Protein AF-A0A914VFW7-F1 (afdb_monomer)

Mean predicted aligned error: 11.57 Å

InterPro domains:
  IPR012338 Beta-lactamase/transpeptidase-like [G3DSA:3.40.710.10] (8-157)
  IPR012338 Beta-lactamase/transpeptidase-like [SSF56601] (64-146)
  IPR052907 Beta-lactamase/esterase domain-containing protein [PTHR43319] (14-154)

Structure (mmCIF, N/CA/C/O backbone):
data_AF-A0A914VFW7-F1
#
_entry.id   AF-A0A914VFW7-F1
#
loop_
_atom_site.group_PDB
_atom_site.id
_atom_site.type_symbol
_atom_site.label_atom_id
_atom_site.label_alt_id
_atom_site.label_comp_id
_atom_site.label_asym_id
_atom_site.label_entity_id
_atom_site.label_seq_id
_atom_site.pdbx_PDB_ins_code
_atom_site.Cartn_x
_atom_site.Cartn_y
_atom_site.Cartn_z
_atom_site.occupancy
_atom_site.B_iso_or_equiv
_atom_site.auth_seq_id
_atom_site.auth_comp_id
_atom_site.auth_asym_id
_atom_site.auth_atom_id
_atom_site.pdbx_PDB_model_num
ATOM 1 N N . MET A 1 1 ? -12.114 9.588 -18.879 1.00 28.56 1 MET A N 1
ATOM 2 C CA . MET A 1 1 ? -11.879 8.156 -18.608 1.00 28.56 1 MET A CA 1
ATOM 3 C C . MET A 1 1 ? -11.472 8.036 -17.142 1.00 28.56 1 MET A C 1
ATOM 5 O O . MET A 1 1 ? -10.314 8.242 -16.816 1.00 28.56 1 MET A O 1
ATOM 9 N N . LYS A 1 2 ? -12.457 7.934 -16.242 1.00 27.05 2 LYS A N 1
ATOM 10 C CA . LYS A 1 2 ? -12.299 8.111 -14.789 1.00 27.05 2 LYS A CA 1
ATOM 11 C C . LYS A 1 2 ? -12.586 6.780 -14.089 1.00 27.05 2 LYS A C 1
ATOM 13 O O . LYS A 1 2 ? -13.609 6.178 -14.372 1.00 27.05 2 LYS A O 1
ATOM 18 N N . LEU A 1 3 ? -11.696 6.375 -13.184 1.00 29.86 3 LEU A N 1
ATOM 19 C CA . LEU A 1 3 ? -12.022 5.608 -11.975 1.00 29.86 3 LEU A CA 1
ATOM 20 C C . LEU A 1 3 ? -12.741 4.242 -12.120 1.00 29.86 3 LEU A C 1
ATOM 22 O O . LEU A 1 3 ? -13.454 3.842 -11.211 1.00 29.86 3 LEU A O 1
ATOM 26 N N . PHE A 1 4 ? -12.545 3.486 -13.205 1.00 25.02 4 PHE A N 1
ATOM 27 C CA . PHE A 1 4 ? -13.165 2.150 -13.334 1.00 25.02 4 PHE A CA 1
ATOM 28 C C . PHE A 1 4 ? -12.428 1.024 -12.579 1.00 25.02 4 PHE A C 1
ATOM 30 O O . PHE A 1 4 ? -13.018 -0.013 -12.303 1.00 25.02 4 PHE A O 1
ATOM 37 N N . VAL A 1 5 ? -11.161 1.216 -12.190 1.00 35.47 5 VAL A N 1
ATOM 38 C CA . VAL A 1 5 ? -10.339 0.134 -11.602 1.00 35.47 5 VAL A CA 1
ATOM 39 C C . VAL A 1 5 ? -10.613 -0.089 -10.106 1.00 35.47 5 VAL A C 1
ATOM 41 O O . VAL A 1 5 ? -10.466 -1.205 -9.621 1.00 35.47 5 VAL A O 1
ATOM 44 N N . VAL A 1 6 ? -11.046 0.938 -9.364 1.00 37.88 6 VAL A N 1
ATOM 45 C CA . VAL A 1 6 ? -11.222 0.837 -7.899 1.00 37.88 6 VAL A CA 1
ATOM 46 C C . VAL A 1 6 ? -12.538 0.145 -7.523 1.00 37.88 6 VAL A C 1
ATOM 48 O O . VAL A 1 6 ? -12.561 -0.643 -6.583 1.00 37.88 6 VAL A O 1
ATOM 51 N N . ILE A 1 7 ? -13.609 0.360 -8.294 1.00 35.97 7 ILE A N 1
ATOM 52 C CA . ILE A 1 7 ? -14.939 -0.206 -8.008 1.00 35.97 7 ILE A CA 1
ATOM 53 C C . ILE A 1 7 ? -14.994 -1.711 -8.339 1.00 35.97 7 ILE A C 1
ATOM 55 O O . ILE A 1 7 ? -15.635 -2.481 -7.632 1.00 35.97 7 ILE A O 1
ATOM 59 N N . GLN A 1 8 ? -14.257 -2.177 -9.352 1.00 32.91 8 GLN A N 1
ATOM 60 C CA . GLN A 1 8 ? -14.363 -3.566 -9.825 1.00 32.91 8 GLN A CA 1
ATOM 61 C C . GLN A 1 8 ? -13.655 -4.607 -8.927 1.00 32.91 8 GLN A C 1
ATOM 63 O O . GLN A 1 8 ? -13.944 -5.805 -9.006 1.00 32.91 8 GLN A O 1
ATOM 68 N N . LEU A 1 9 ? -12.755 -4.170 -8.037 1.00 46.34 9 LEU A N 1
ATOM 69 C CA . LEU A 1 9 ? -12.072 -5.047 -7.076 1.00 46.34 9 LEU A CA 1
ATOM 70 C C . LEU A 1 9 ? -12.971 -5.454 -5.896 1.00 46.34 9 LEU A C 1
ATOM 72 O O . LEU A 1 9 ? -12.762 -6.520 -5.321 1.00 46.34 9 LEU A O 1
ATOM 76 N N . ALA A 1 10 ? -13.961 -4.628 -5.539 1.00 42.97 10 ALA A N 1
ATOM 77 C CA . ALA A 1 10 ? -14.829 -4.866 -4.385 1.00 42.97 10 ALA A CA 1
ATOM 78 C C . ALA A 1 10 ? -15.875 -5.967 -4.640 1.00 42.97 10 ALA A C 1
ATOM 80 O O . ALA A 1 10 ? -16.119 -6.790 -3.759 1.00 42.97 10 ALA A O 1
ATOM 81 N N . ASP A 1 11 ? -16.435 -6.034 -5.852 1.00 41.28 11 ASP A N 1
ATOM 82 C CA . ASP A 1 11 ? -17.530 -6.968 -6.165 1.00 41.28 11 ASP A CA 1
ATOM 83 C C . ASP A 1 11 ? -17.053 -8.363 -6.598 1.00 41.28 11 ASP A C 1
ATOM 85 O O . ASP A 1 11 ? -17.773 -9.348 -6.444 1.00 41.28 11 ASP A O 1
ATOM 89 N N . SER A 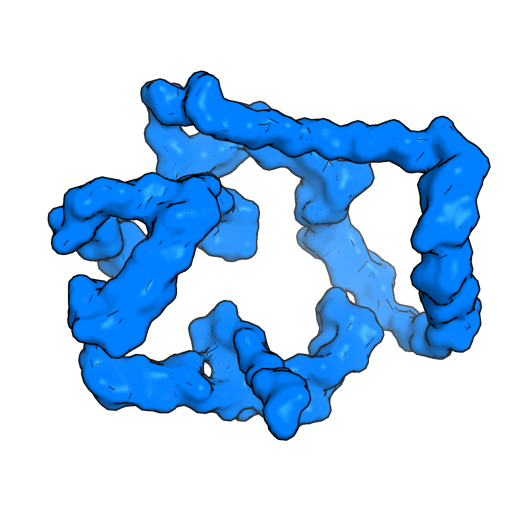1 12 ? -15.835 -8.484 -7.137 1.00 46.44 12 SER A N 1
ATOM 90 C CA . SER A 1 12 ? -15.345 -9.748 -7.712 1.00 46.44 12 SER A CA 1
ATOM 91 C C . SER A 1 12 ? -14.723 -10.703 -6.690 1.00 46.44 12 SER A C 1
ATOM 93 O O . SER A 1 12 ? -14.578 -11.894 -6.980 1.00 46.44 12 SER A O 1
ATOM 95 N N . ILE A 1 13 ? -14.367 -10.225 -5.489 1.00 57.25 13 ILE A N 1
ATOM 96 C CA . ILE A 1 13 ? -13.687 -11.046 -4.482 1.00 57.25 13 ILE A CA 1
ATOM 97 C C . ILE A 1 13 ? -14.250 -10.809 -3.082 1.00 57.25 13 ILE A C 1
ATOM 99 O O . ILE A 1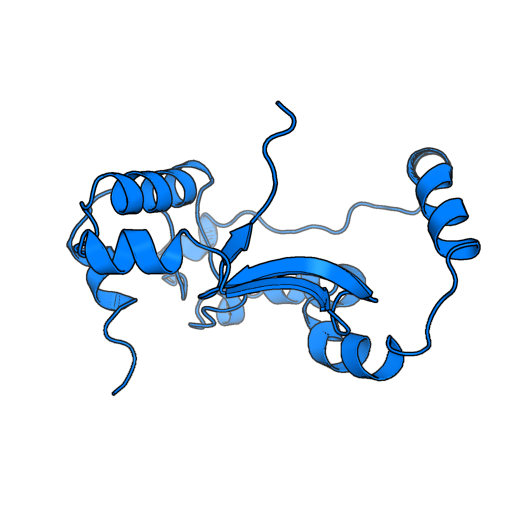 13 ? -13.755 -10.001 -2.293 1.00 57.25 13 ILE A O 1
ATOM 103 N N . SER A 1 14 ? -15.262 -11.604 -2.739 1.00 58.22 14 SER A N 1
ATOM 104 C CA . SER A 1 14 ? -15.806 -11.671 -1.386 1.00 58.22 14 SER A CA 1
ATOM 105 C C . SER A 1 14 ? -14.703 -11.985 -0.362 1.00 58.22 14 SER A C 1
ATOM 107 O O . SER A 1 14 ? -14.007 -12.995 -0.487 1.00 58.22 14 SER A O 1
ATOM 109 N N . GLY A 1 15 ? -14.569 -11.154 0.676 1.00 71.06 15 GLY A N 1
ATOM 110 C CA . GLY A 1 15 ? -13.724 -11.435 1.845 1.00 71.06 15 GLY A CA 1
ATOM 111 C C . GLY A 1 15 ? -12.393 -10.676 1.934 1.00 71.06 15 GLY A C 1
ATOM 112 O O . GLY A 1 15 ? -11.664 -10.868 2.910 1.00 71.06 15 GLY A O 1
ATOM 113 N N . ILE A 1 16 ? -12.065 -9.789 0.987 1.00 83.12 16 ILE A N 1
ATOM 114 C CA . ILE A 1 16 ? -10.905 -8.892 1.129 1.00 83.12 16 ILE A CA 1
ATOM 115 C C . ILE A 1 16 ? -11.256 -7.740 2.076 1.00 83.12 16 ILE A C 1
ATOM 117 O O . ILE A 1 16 ? -12.196 -6.990 1.852 1.00 83.12 16 ILE A O 1
ATOM 121 N N . SER A 1 17 ? -10.469 -7.575 3.141 1.00 87.19 17 SER A N 1
ATOM 122 C CA . SER A 1 17 ? -10.581 -6.429 4.054 1.00 87.19 17 SER A CA 1
ATOM 123 C C . SER A 1 17 ? -9.539 -5.368 3.703 1.00 87.19 17 SER A C 1
ATOM 125 O O . SER A 1 17 ? -8.489 -5.302 4.351 1.00 87.19 17 SER A O 1
ATOM 127 N N . PHE A 1 18 ? -9.816 -4.586 2.660 1.00 89.50 18 PHE A N 1
ATOM 128 C CA . PHE A 1 18 ? -9.032 -3.428 2.223 1.00 89.50 18 PHE A CA 1
ATOM 129 C C . PHE A 1 18 ? -9.951 -2.436 1.500 1.00 89.50 18 PHE A C 1
ATOM 131 O O . PHE A 1 18 ? -10.726 -2.837 0.638 1.00 89.50 18 PHE A O 1
ATOM 138 N N . TYR A 1 19 ? -9.858 -1.159 1.854 1.00 90.62 19 TYR A N 1
ATOM 139 C CA . TYR A 1 19 ? -10.784 -0.107 1.450 1.00 90.62 19 TYR A CA 1
ATOM 140 C C . TYR A 1 19 ? -10.004 1.147 1.055 1.00 90.62 19 TYR A C 1
ATOM 142 O O . TYR A 1 19 ? -9.005 1.491 1.688 1.00 90.62 19 TYR A O 1
ATOM 150 N N . ILE A 1 20 ? -10.485 1.848 0.033 1.00 90.81 20 ILE A N 1
ATOM 151 C CA . ILE A 1 20 ? -10.099 3.225 -0.279 1.00 90.81 20 ILE A CA 1
ATOM 152 C C . ILE A 1 20 ? -11.366 4.042 -0.055 1.00 90.81 20 ILE A C 1
ATOM 154 O O . ILE A 1 20 ? -12.329 3.846 -0.785 1.00 90.81 20 ILE A O 1
ATOM 158 N N . GLY A 1 21 ? -11.378 4.885 0.979 1.00 90.38 21 GLY A N 1
ATOM 159 C CA . GLY A 1 21 ? -12.627 5.416 1.529 1.00 90.38 21 GLY A CA 1
ATOM 160 C C . GLY A 1 21 ? -13.333 4.352 2.374 1.00 90.38 21 GLY A C 1
ATOM 161 O O . GLY A 1 21 ? -13.984 3.442 1.867 1.00 90.38 21 GLY A O 1
ATOM 162 N N . LEU A 1 22 ? -13.145 4.412 3.689 1.00 89.62 22 LEU A N 1
ATOM 163 C CA . LEU A 1 22 ? -13.721 3.440 4.608 1.00 89.62 22 LEU A CA 1
ATOM 164 C C . LEU A 1 22 ? -15.213 3.729 4.847 1.00 89.62 22 LEU A C 1
ATOM 166 O O . LEU A 1 22 ? -15.548 4.852 5.237 1.00 89.62 22 LEU A O 1
ATOM 170 N N . PRO A 1 23 ? -16.096 2.720 4.721 1.00 87.38 23 PRO A N 1
ATOM 171 C CA . PRO A 1 23 ? -17.494 2.853 5.111 1.00 87.38 23 PRO A CA 1
ATOM 172 C C . PRO A 1 23 ? -17.649 3.298 6.572 1.00 87.38 23 PRO A C 1
ATOM 174 O O . PRO A 1 23 ? -16.942 2.821 7.469 1.00 87.38 23 PRO A O 1
ATOM 177 N N . ILE A 1 24 ? -18.597 4.206 6.811 1.00 84.12 24 ILE A N 1
ATOM 178 C CA . ILE A 1 24 ? -18.869 4.835 8.114 1.00 84.12 24 ILE A CA 1
ATOM 179 C C . ILE A 1 24 ? -19.129 3.792 9.215 1.00 84.12 24 ILE A C 1
ATOM 181 O O . ILE A 1 24 ? -18.692 3.950 10.353 1.00 84.12 24 ILE A O 1
ATOM 185 N N . GLU A 1 25 ? -19.746 2.663 8.863 1.00 86.94 25 GLU A N 1
ATOM 186 C CA . GLU A 1 25 ? -20.102 1.569 9.769 1.00 86.94 25 GLU A CA 1
ATOM 187 C C . GLU A 1 25 ? -18.873 0.806 10.287 1.00 86.94 25 GLU A C 1
ATOM 189 O O . GLU A 1 25 ? -18.924 0.142 11.326 1.00 86.94 25 GLU A O 1
ATOM 194 N N . LEU A 1 26 ? -17.751 0.879 9.564 1.00 88.31 26 LEU A N 1
ATOM 195 C CA . LEU A 1 26 ? -16.518 0.159 9.880 1.00 88.31 26 LEU A CA 1
ATOM 196 C C . LEU A 1 26 ? -15.503 1.008 10.649 1.00 88.31 26 LEU A C 1
ATOM 198 O O . LEU A 1 26 ? -14.492 0.466 11.100 1.00 88.31 26 LEU A O 1
ATOM 202 N N . GLN A 1 27 ? -15.775 2.295 10.877 1.00 85.88 27 GLN A N 1
ATOM 203 C CA . GLN A 1 27 ? -14.861 3.205 11.578 1.00 85.88 27 GLN A CA 1
ATOM 204 C C . GLN A 1 27 ? -14.462 2.707 12.974 1.00 85.88 27 GLN A C 1
ATOM 206 O O . GLN A 1 27 ? -13.309 2.843 13.382 1.00 85.88 27 GLN A O 1
ATOM 211 N N . GLY A 1 28 ? -15.380 2.049 13.691 1.00 86.44 28 GLY A N 1
ATOM 212 C CA . GLY A 1 28 ? -15.107 1.476 15.014 1.00 86.44 28 GLY A CA 1
ATOM 213 C C . GLY A 1 28 ? -14.104 0.314 15.017 1.00 86.44 28 GLY A C 1
ATOM 214 O O . GLY A 1 28 ? -13.626 -0.073 16.081 1.00 86.44 28 GLY A O 1
ATOM 215 N N . LYS A 1 29 ? -13.769 -0.246 13.848 1.00 86.44 29 LYS A N 1
ATOM 216 C CA . LYS A 1 29 ? -12.829 -1.369 13.695 1.00 86.44 29 LYS A CA 1
ATOM 217 C C . LYS A 1 29 ? -11.413 -0.922 13.316 1.00 86.44 29 LYS A C 1
ATOM 219 O O . LYS A 1 29 ? -10.525 -1.765 13.203 1.00 86.44 29 LYS A O 1
ATOM 224 N N . VAL A 1 30 ? -11.191 0.377 13.106 1.00 90.19 30 VAL A N 1
ATOM 225 C CA . VAL A 1 30 ? -9.896 0.917 12.674 1.00 90.19 30 VAL A CA 1
ATOM 226 C C . VAL A 1 30 ? -8.966 1.088 13.869 1.00 90.19 30 VAL A C 1
ATOM 228 O O . VAL A 1 30 ? -9.307 1.726 14.867 1.00 90.19 30 VAL A O 1
ATOM 231 N N . ALA A 1 31 ? -7.756 0.545 13.756 1.00 87.94 31 ALA A N 1
ATOM 232 C CA . ALA A 1 31 ? -6.704 0.802 14.728 1.00 87.94 31 ALA A CA 1
ATOM 233 C C . ALA A 1 31 ? -6.272 2.275 14.661 1.00 87.94 31 ALA A C 1
ATOM 235 O O . ALA A 1 31 ? -6.042 2.816 13.582 1.00 87.94 31 ALA A O 1
ATOM 236 N N . ARG A 1 32 ? -6.136 2.924 15.820 1.00 85.75 32 ARG A N 1
ATOM 237 C CA . ARG A 1 32 ? -5.699 4.323 15.894 1.00 85.75 32 ARG A CA 1
ATOM 238 C C . ARG A 1 32 ? -4.182 4.412 15.938 1.00 85.75 32 ARG A C 1
ATOM 240 O O . ARG A 1 32 ? -3.546 3.785 16.786 1.00 85.75 32 ARG A O 1
ATOM 247 N N . SER A 1 33 ? -3.620 5.256 15.086 1.00 79.56 33 SER A N 1
ATOM 248 C CA . SER A 1 33 ? -2.202 5.593 15.131 1.00 79.56 33 SER A CA 1
ATOM 249 C C . SER A 1 33 ? -1.920 6.454 16.360 1.00 79.56 33 SER A C 1
ATOM 251 O O . SER A 1 33 ? -2.647 7.406 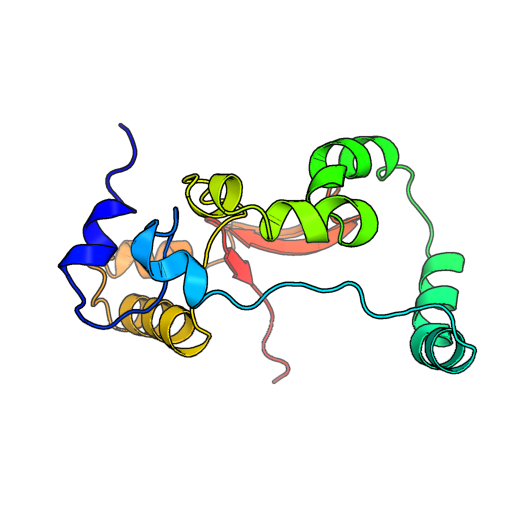16.646 1.00 79.56 33 SER A O 1
ATOM 253 N N . LYS A 1 34 ? -0.856 6.140 17.098 1.00 77.31 34 LYS A N 1
ATOM 254 C CA . LYS A 1 34 ? -0.340 6.986 18.178 1.00 77.31 34 LYS A CA 1
ATOM 255 C C . LYS A 1 34 ? 1.132 7.251 17.929 1.00 77.31 34 LYS A C 1
ATOM 257 O O . LYS A 1 34 ? 1.872 6.339 17.564 1.00 77.31 34 LYS A O 1
ATOM 262 N N . LEU A 1 35 ? 1.554 8.491 18.153 1.00 70.06 35 LEU A N 1
ATOM 263 C CA . LEU A 1 35 ? 2.974 8.802 18.205 1.00 70.06 35 LEU A CA 1
ATOM 264 C C . LEU A 1 35 ? 3.578 8.068 19.400 1.00 70.06 35 LEU A C 1
ATOM 266 O O . LEU A 1 35 ? 3.092 8.193 20.526 1.00 70.06 35 LEU A O 1
ATOM 270 N N . ALA A 1 36 ? 4.620 7.280 19.142 1.00 64.81 36 ALA A N 1
ATOM 271 C CA . ALA A 1 36 ? 5.422 6.716 20.213 1.00 64.81 36 ALA A CA 1
ATOM 272 C C . ALA A 1 36 ? 6.024 7.871 21.027 1.00 64.81 36 ALA A C 1
ATOM 274 O O . ALA A 1 36 ? 6.475 8.863 20.452 1.00 64.81 36 ALA A O 1
ATOM 275 N N . ASN A 1 37 ? 6.032 7.756 22.355 1.00 60.59 37 ASN A N 1
ATOM 276 C CA . ASN A 1 37 ? 6.715 8.732 23.194 1.00 60.59 37 ASN A CA 1
ATOM 277 C C . ASN A 1 37 ? 8.228 8.617 22.945 1.00 60.59 37 ASN A C 1
ATOM 279 O O . ASN A 1 37 ? 8.861 7.672 23.409 1.00 60.59 37 ASN A O 1
ATOM 283 N N . GLN A 1 38 ? 8.786 9.550 22.173 1.00 56.75 38 GLN A N 1
ATOM 284 C CA . GLN A 1 38 ? 10.217 9.594 21.851 1.00 56.75 38 GLN A CA 1
ATOM 285 C C . GLN A 1 38 ? 11.041 10.339 22.913 1.00 56.75 38 GLN A C 1
ATOM 287 O O . GLN A 1 38 ? 12.265 10.395 22.811 1.00 56.75 38 GLN A O 1
ATOM 292 N N . ASN A 1 39 ? 10.403 10.882 23.953 1.00 52.44 39 ASN A N 1
ATOM 293 C CA . ASN A 1 39 ? 11.099 11.569 25.033 1.00 52.44 39 ASN A CA 1
ATOM 294 C C . ASN A 1 39 ? 11.639 10.536 26.029 1.00 52.44 39 ASN A C 1
ATOM 296 O O . ASN A 1 39 ? 10.992 10.193 27.017 1.00 52.44 39 ASN A O 1
ATOM 300 N N . GLY A 1 40 ? 12.833 10.015 25.744 1.00 58.50 40 GLY A N 1
ATOM 301 C CA . GLY A 1 40 ? 13.554 9.121 26.641 1.00 58.50 40 GLY A CA 1
ATOM 302 C C . GLY A 1 40 ? 14.950 8.781 26.127 1.00 58.50 40 GLY A C 1
ATOM 303 O O . GLY A 1 40 ? 15.150 8.564 24.934 1.00 58.50 40 GLY A O 1
ATOM 304 N N . ILE A 1 41 ? 15.919 8.683 27.042 1.00 58.31 41 ILE A N 1
ATOM 305 C CA . ILE A 1 41 ? 17.326 8.361 26.738 1.00 58.31 41 ILE A CA 1
ATOM 306 C C . ILE A 1 41 ? 17.438 7.046 25.939 1.00 58.31 41 ILE A C 1
ATOM 308 O O . ILE A 1 41 ? 18.252 6.942 25.026 1.00 58.31 41 ILE A O 1
ATOM 312 N N . GLY A 1 42 ? 16.559 6.071 26.200 1.00 61.16 42 GLY A N 1
ATOM 313 C CA . GLY A 1 42 ? 16.513 4.806 25.457 1.00 61.16 42 GLY A CA 1
ATOM 314 C C . GLY A 1 42 ? 16.156 4.947 23.970 1.00 61.16 42 GLY A C 1
ATOM 315 O O . GLY A 1 42 ? 16.698 4.208 23.155 1.00 61.16 42 GLY A O 1
ATOM 316 N N . ALA A 1 43 ? 15.305 5.912 23.598 1.00 62.00 43 ALA A N 1
ATOM 317 C CA . ALA A 1 43 ? 14.936 6.168 22.201 1.00 62.00 43 ALA A CA 1
ATOM 318 C C . ALA A 1 43 ? 16.036 6.924 21.435 1.00 62.00 43 ALA A C 1
ATOM 320 O O . ALA A 1 43 ? 16.210 6.722 20.233 1.00 62.00 43 ALA A O 1
ATOM 321 N N . ALA A 1 44 ? 16.803 7.772 22.127 1.00 60.88 44 ALA A N 1
ATOM 322 C CA . ALA A 1 44 ? 17.975 8.435 21.558 1.00 60.88 44 ALA A CA 1
ATOM 323 C C . ALA A 1 44 ? 19.126 7.444 21.318 1.00 60.88 44 ALA A C 1
ATOM 325 O O . ALA A 1 44 ? 19.776 7.493 20.277 1.00 60.88 44 ALA A O 1
ATOM 326 N N . LEU A 1 45 ? 19.343 6.508 22.249 1.00 63.56 45 LEU A N 1
ATOM 327 C CA . LEU A 1 45 ? 20.381 5.481 22.130 1.00 63.56 45 LEU A CA 1
ATOM 328 C C . LEU A 1 45 ? 20.061 4.440 21.049 1.00 63.56 45 LEU A C 1
ATOM 330 O O . LEU A 1 45 ? 20.953 4.063 20.294 1.00 63.56 45 LEU A O 1
ATOM 334 N N . SER A 1 46 ? 18.803 4.004 20.924 1.00 65.62 46 SER A N 1
ATOM 335 C CA . SER A 1 46 ? 18.412 3.020 19.903 1.00 65.62 46 SER A CA 1
ATOM 336 C C . SER A 1 46 ? 18.481 3.562 18.472 1.00 65.62 46 SER A C 1
ATOM 338 O O . SER A 1 46 ? 18.704 2.793 17.541 1.00 65.62 46 SER A O 1
ATOM 340 N N . ASN A 1 47 ? 18.341 4.880 18.295 1.00 62.56 47 ASN A N 1
ATOM 341 C CA . ASN A 1 47 ? 18.406 5.551 16.994 1.00 62.56 47 ASN A CA 1
ATOM 342 C C . ASN A 1 47 ? 19.748 6.259 16.739 1.00 62.56 47 ASN A C 1
ATOM 344 O O . ASN A 1 47 ? 19.888 6.953 15.732 1.00 62.56 47 ASN A O 1
ATOM 348 N N . PHE A 1 48 ? 20.739 6.101 17.622 1.00 68.69 48 PHE A N 1
ATOM 349 C CA . PHE A 1 48 ? 21.988 6.867 17.584 1.00 68.69 48 PHE A CA 1
ATOM 350 C C . PHE A 1 48 ? 22.761 6.695 16.269 1.00 68.69 48 PHE A C 1
ATOM 352 O O . PHE A 1 48 ? 23.234 7.671 15.693 1.00 68.69 48 PHE A O 1
ATOM 359 N N . SER A 1 49 ? 22.835 5.470 15.743 1.00 64.38 49 SER A N 1
ATOM 360 C CA . SER A 1 49 ? 23.498 5.189 14.462 1.00 64.38 49 SER A CA 1
ATOM 361 C C . SER A 1 49 ? 22.797 5.859 13.276 1.00 64.38 49 SER A C 1
ATOM 363 O O . SER A 1 49 ? 23.466 6.382 12.385 1.00 64.38 49 SER A O 1
ATOM 365 N N . THR A 1 50 ? 21.464 5.899 13.284 1.00 64.31 50 THR A N 1
ATOM 366 C CA . THR A 1 50 ? 20.653 6.594 12.276 1.00 64.31 50 THR A CA 1
ATOM 367 C C . THR A 1 50 ? 20.858 8.104 12.360 1.00 64.31 50 THR A C 1
ATOM 369 O O . THR A 1 50 ? 21.108 8.741 11.343 1.00 64.31 50 THR A O 1
ATOM 372 N N . ILE A 1 51 ? 20.855 8.667 13.573 1.00 64.88 51 ILE A N 1
ATOM 373 C CA . ILE A 1 51 ? 21.096 10.098 13.813 1.00 64.88 51 ILE A CA 1
ATOM 374 C C . ILE A 1 51 ? 22.489 10.508 13.322 1.00 64.88 51 ILE A C 1
ATOM 376 O O . ILE A 1 51 ? 22.625 11.523 12.642 1.00 64.88 51 ILE A O 1
ATOM 380 N N . LEU A 1 52 ? 23.525 9.717 13.626 1.00 67.25 52 LEU A N 1
ATOM 381 C CA . LEU A 1 52 ? 24.880 9.976 13.135 1.00 67.25 52 LEU A CA 1
ATOM 382 C C . LEU A 1 52 ? 24.939 9.899 11.607 1.00 67.25 52 LEU A C 1
ATOM 384 O O . LEU A 1 52 ? 25.492 10.789 10.964 1.00 67.25 52 LEU A O 1
ATOM 388 N N . ARG A 1 53 ? 24.327 8.879 11.001 1.00 63.88 53 ARG A N 1
ATOM 389 C CA . ARG A 1 53 ? 24.275 8.748 9.541 1.00 63.88 53 ARG A CA 1
ATOM 390 C C . ARG A 1 53 ? 23.575 9.942 8.883 1.00 63.88 53 ARG A C 1
ATOM 392 O O . ARG A 1 53 ? 24.073 10.442 7.878 1.00 63.88 53 ARG A O 1
ATOM 399 N N . ASP A 1 54 ? 22.489 10.440 9.464 1.00 62.69 54 ASP A N 1
ATOM 400 C CA . ASP A 1 54 ? 21.740 11.604 8.968 1.00 62.69 54 ASP A CA 1
ATOM 401 C C . ASP A 1 54 ? 22.454 12.946 9.208 1.00 62.69 54 ASP A C 1
ATOM 403 O O . ASP A 1 54 ? 22.188 13.932 8.508 1.00 62.69 54 ASP A O 1
ATOM 407 N N . ALA A 1 55 ? 23.340 13.011 10.204 1.00 62.78 55 ALA A N 1
ATOM 408 C CA . ALA A 1 55 ? 24.168 14.180 10.491 1.00 62.78 55 ALA A CA 1
ATOM 409 C C . ALA A 1 55 ? 25.362 14.296 9.530 1.00 62.78 55 ALA A C 1
ATOM 411 O O . ALA A 1 55 ? 25.738 15.406 9.160 1.00 62.78 55 ALA A O 1
ATOM 412 N N . PHE A 1 56 ? 25.931 13.161 9.108 1.00 63.53 56 PHE A N 1
ATOM 413 C CA . PHE A 1 56 ? 27.124 13.110 8.253 1.00 63.53 56 PHE A CA 1
ATOM 414 C C . PHE A 1 56 ? 26.840 12.795 6.778 1.00 63.53 56 PHE A C 1
ATOM 416 O O . PHE A 1 56 ? 27.760 12.830 5.961 1.00 63.53 56 PHE A O 1
ATOM 423 N N . SER A 1 57 ? 25.593 12.501 6.404 1.00 57.81 57 SER A N 1
ATOM 424 C CA . SER A 1 57 ? 25.234 12.344 4.992 1.00 57.81 57 SER A CA 1
ATOM 425 C C . SER A 1 57 ? 25.235 13.712 4.297 1.00 57.81 57 SER A C 1
ATOM 427 O O . SER A 1 57 ? 24.645 14.654 4.834 1.00 57.81 57 SER A O 1
ATOM 429 N N . PRO A 1 58 ? 25.864 13.855 3.113 1.00 55.59 58 PRO A N 1
ATOM 430 C CA . PRO A 1 58 ? 25.842 15.102 2.360 1.00 55.59 58 PRO A CA 1
ATOM 431 C C . PRO A 1 58 ? 24.393 15.444 1.999 1.00 55.59 58 PRO A C 1
ATOM 433 O O . PRO A 1 58 ? 23.795 14.845 1.106 1.00 55.59 58 PRO A O 1
ATOM 436 N N . ARG A 1 59 ? 23.807 16.394 2.734 1.00 53.50 59 ARG A N 1
ATOM 437 C CA . ARG A 1 59 ? 22.455 16.888 2.478 1.00 53.50 59 ARG A CA 1
ATOM 438 C C . ARG A 1 59 ? 22.502 17.755 1.238 1.00 53.50 59 ARG A C 1
ATOM 440 O O . ARG A 1 59 ? 22.864 18.927 1.301 1.00 53.50 59 ARG A O 1
ATOM 447 N N . VAL A 1 60 ? 22.134 17.186 0.100 1.00 50.59 60 VAL A N 1
ATOM 448 C CA . VAL A 1 60 ? 21.797 18.023 -1.044 1.00 50.59 60 VAL A CA 1
ATOM 449 C C . VAL A 1 60 ? 20.495 18.752 -0.696 1.00 50.59 60 VAL A C 1
ATOM 451 O O . VAL A 1 60 ? 19.551 18.138 -0.198 1.00 50.59 60 VAL A O 1
ATOM 454 N N . ASN A 1 61 ? 20.462 20.073 -0.885 1.00 52.44 61 ASN A N 1
ATOM 455 C CA . ASN A 1 61 ? 19.355 20.965 -0.520 1.00 52.44 61 ASN A CA 1
ATOM 456 C C . ASN A 1 61 ? 18.125 20.788 -1.445 1.00 52.44 61 ASN A C 1
ATOM 458 O O . ASN A 1 61 ? 17.650 21.736 -2.059 1.00 52.44 61 ASN A O 1
ATOM 462 N N . TYR A 1 62 ? 17.633 19.554 -1.579 1.00 49.75 62 TYR A N 1
ATOM 463 C CA . TYR A 1 62 ? 16.384 19.199 -2.266 1.00 49.75 62 TYR A CA 1
ATOM 464 C C . TYR A 1 62 ? 15.192 19.116 -1.295 1.00 49.75 62 TYR A C 1
ATOM 466 O O . TYR A 1 62 ? 14.045 18.962 -1.705 1.00 49.75 62 TYR A O 1
ATOM 474 N N . GLU A 1 63 ? 15.457 19.220 0.009 1.00 52.19 63 GLU A N 1
ATOM 475 C CA . GLU A 1 63 ? 14.508 18.892 1.074 1.00 52.19 63 GLU A CA 1
ATOM 476 C C . GLU A 1 63 ? 13.466 19.976 1.375 1.00 52.19 63 GLU A C 1
ATOM 478 O O . GLU A 1 63 ? 12.405 19.666 1.913 1.00 52.19 63 GLU A O 1
ATOM 483 N N . ALA A 1 64 ? 13.734 21.247 1.063 1.00 54.53 64 ALA A N 1
ATOM 484 C CA . ALA A 1 64 ? 12.854 22.340 1.483 1.00 54.53 64 ALA A CA 1
ATOM 485 C C . ALA A 1 64 ? 11.497 22.337 0.750 1.00 54.53 64 ALA A C 1
ATOM 487 O O . ALA A 1 64 ? 10.470 22.625 1.363 1.00 54.53 64 ALA A O 1
ATOM 488 N N . LEU A 1 65 ? 11.479 21.970 -0.538 1.00 49.66 65 LEU A N 1
ATOM 489 C CA . LEU A 1 65 ? 10.258 21.949 -1.355 1.00 49.66 65 LEU A CA 1
ATOM 490 C C . LEU A 1 65 ? 9.461 20.650 -1.175 1.00 49.66 65 LEU A C 1
ATOM 492 O O . LEU A 1 65 ? 8.236 20.697 -1.068 1.00 49.66 65 LEU A O 1
ATOM 496 N N . SER A 1 66 ? 10.137 19.500 -1.070 1.00 55.44 66 SER A N 1
ATOM 497 C CA . SER A 1 66 ? 9.463 18.213 -0.867 1.00 55.44 66 SER A CA 1
ATOM 498 C C . SER A 1 66 ? 8.816 18.130 0.518 1.00 55.44 66 SER A C 1
ATOM 500 O O . SER A 1 66 ? 7.648 17.761 0.623 1.00 55.44 66 SER A O 1
ATOM 502 N N . ARG A 1 67 ? 9.509 18.564 1.584 1.00 55.97 67 ARG A N 1
ATOM 503 C CA . ARG A 1 67 ? 8.998 18.489 2.966 1.00 55.97 67 ARG A CA 1
ATOM 504 C C . ARG A 1 67 ? 7.731 19.305 3.196 1.00 55.97 67 ARG A C 1
ATOM 506 O O . ARG A 1 67 ? 6.912 18.889 4.007 1.00 55.97 67 ARG A O 1
ATOM 513 N N . GLN A 1 68 ? 7.543 20.426 2.497 1.00 60.97 68 GLN A N 1
ATOM 514 C CA . GLN A 1 68 ? 6.305 21.208 2.599 1.00 60.97 68 GLN A CA 1
ATOM 515 C C . GLN A 1 68 ? 5.116 20.480 1.960 1.00 60.97 68 GLN A C 1
ATOM 517 O O . GLN A 1 68 ? 4.032 20.448 2.538 1.00 60.97 68 GLN A O 1
ATOM 522 N N . GLN A 1 69 ? 5.319 19.845 0.802 1.00 60.41 69 GLN A N 1
ATOM 523 C CA . GLN A 1 69 ? 4.248 19.194 0.038 1.00 60.41 69 GLN A CA 1
ATOM 524 C C . GLN A 1 69 ? 3.722 17.917 0.707 1.00 60.41 69 GLN A C 1
ATOM 526 O O . GLN A 1 69 ? 2.530 17.622 0.622 1.00 60.41 69 GLN A O 1
ATOM 531 N N . ILE A 1 70 ? 4.588 17.185 1.416 1.00 64.69 70 ILE A N 1
ATOM 532 C CA . ILE A 1 70 ? 4.222 15.971 2.163 1.00 64.69 70 ILE A CA 1
ATOM 533 C C . ILE A 1 70 ? 4.188 16.188 3.680 1.00 64.69 70 ILE A C 1
ATOM 535 O O . ILE A 1 70 ? 4.128 15.222 4.437 1.00 64.69 70 ILE A O 1
ATOM 539 N N . ALA A 1 71 ? 4.205 17.440 4.153 1.00 67.12 71 ALA A N 1
ATOM 540 C CA . ALA A 1 71 ? 4.213 17.755 5.583 1.00 67.12 71 ALA A CA 1
ATOM 541 C C . ALA A 1 71 ? 3.049 17.082 6.326 1.00 67.12 71 ALA A C 1
ATOM 543 O O . ALA A 1 71 ? 3.222 16.585 7.435 1.00 67.12 71 ALA A O 1
ATOM 544 N N . TRP A 1 72 ? 1.879 17.010 5.692 1.00 66.44 72 TRP A N 1
ATOM 545 C CA . TRP A 1 72 ? 0.676 16.368 6.224 1.00 66.44 72 TRP A CA 1
ATOM 546 C C . TRP A 1 72 ? 0.772 14.832 6.311 1.00 66.44 72 TRP A C 1
ATOM 548 O O . TRP A 1 72 ? 0.028 14.227 7.076 1.00 66.44 72 TRP A O 1
ATOM 558 N N . LEU A 1 73 ? 1.703 14.204 5.580 1.00 65.75 73 LEU A N 1
ATOM 559 C CA . LEU A 1 73 ? 2.021 12.770 5.664 1.00 65.75 73 LEU A CA 1
ATOM 560 C C . LEU A 1 73 ? 3.047 12.453 6.757 1.00 65.75 73 LEU A C 1
ATOM 562 O O . LEU A 1 73 ? 3.240 11.288 7.105 1.00 65.75 73 LEU A O 1
ATOM 566 N N . THR A 1 74 ? 3.739 13.463 7.291 1.00 64.19 74 THR A N 1
ATOM 567 C CA . THR A 1 74 ? 4.779 13.219 8.294 1.00 64.19 74 THR A CA 1
ATOM 568 C C . THR A 1 74 ? 4.159 12.772 9.616 1.00 64.19 74 THR A C 1
ATOM 570 O O . THR A 1 74 ? 3.163 13.354 10.046 1.00 64.19 74 THR A O 1
ATOM 573 N N . PRO A 1 75 ? 4.738 11.781 10.319 1.00 56.91 75 PRO A N 1
ATOM 574 C CA . PRO A 1 75 ? 4.159 11.279 11.562 1.00 56.91 75 PRO A CA 1
ATOM 575 C C . PRO A 1 75 ? 3.944 12.370 12.620 1.00 56.91 75 PRO A C 1
ATOM 577 O O . PRO A 1 75 ? 2.949 12.357 13.339 1.00 56.91 75 PRO A O 1
ATOM 580 N N . THR A 1 76 ? 4.847 13.349 12.683 1.00 60.22 76 THR A N 1
ATOM 581 C CA . THR A 1 76 ? 4.807 14.459 13.644 1.00 60.22 76 THR A CA 1
ATOM 582 C C . THR A 1 76 ? 3.620 15.399 13.440 1.00 60.22 76 THR A C 1
ATOM 584 O O . THR A 1 76 ? 3.089 15.903 14.424 1.00 60.22 76 THR A O 1
ATOM 587 N N . ASN A 1 77 ? 3.171 15.597 12.196 1.00 58.97 77 ASN A N 1
ATOM 588 C CA . ASN A 1 77 ? 2.078 16.522 11.871 1.00 58.97 77 ASN A CA 1
ATOM 589 C C . ASN A 1 77 ? 0.775 15.796 11.474 1.00 58.97 77 ASN A C 1
ATOM 591 O O . ASN A 1 77 ? -0.307 16.363 11.592 1.00 58.97 77 ASN A O 1
ATOM 595 N N . GLY A 1 78 ? 0.870 14.547 11.008 1.00 59.16 78 GLY A N 1
ATOM 596 C CA . GLY A 1 78 ? -0.197 13.813 10.323 1.00 59.16 78 GLY A CA 1
ATOM 597 C C . GLY A 1 78 ? -0.798 12.627 11.079 1.00 59.16 78 GLY A C 1
ATOM 598 O O . GLY A 1 78 ? -1.852 12.140 10.680 1.00 59.16 78 GLY A O 1
ATOM 599 N N . VAL A 1 79 ? -0.209 12.155 12.190 1.00 63.19 79 VAL A N 1
ATOM 600 C CA . VAL A 1 79 ? -0.755 10.987 12.928 1.00 63.19 79 VAL A CA 1
ATOM 601 C C . VAL A 1 79 ? -2.198 11.212 13.390 1.00 63.19 79 VAL A C 1
ATOM 603 O O . VAL A 1 79 ? -3.005 10.284 13.360 1.00 63.19 79 VAL A O 1
ATOM 606 N N . ASN A 1 80 ? -2.556 12.445 13.754 1.00 69.56 80 ASN A N 1
ATOM 607 C CA . ASN A 1 80 ? -3.935 12.780 14.112 1.00 69.56 80 ASN A CA 1
ATOM 608 C C . ASN A 1 80 ? -4.860 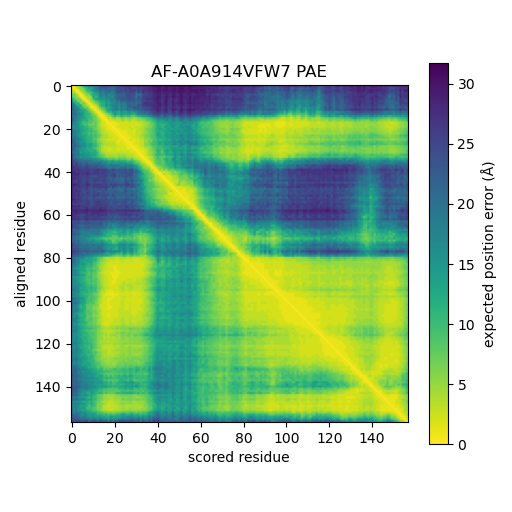12.909 12.895 1.00 69.56 80 ASN A C 1
ATOM 610 O O . ASN A 1 80 ? -6.050 12.634 13.025 1.00 69.56 80 ASN A O 1
ATOM 614 N N . LEU A 1 81 ? -4.329 13.269 11.722 1.00 82.19 81 LEU A N 1
ATOM 615 C CA . LEU A 1 81 ? -5.116 13.418 10.497 1.00 82.19 81 LEU A CA 1
ATOM 616 C C . LEU A 1 81 ? -5.725 12.077 10.071 1.00 82.19 81 LEU A C 1
ATOM 618 O O . LEU A 1 81 ? -6.922 12.002 9.823 1.00 82.19 81 LEU A O 1
ATOM 622 N N . PHE A 1 82 ? -4.939 10.998 10.081 1.00 84.06 82 PHE A N 1
ATOM 623 C CA . PHE A 1 82 ? -5.422 9.659 9.711 1.00 84.06 82 PHE A CA 1
ATOM 624 C C . PHE A 1 82 ? -6.332 9.007 10.761 1.00 84.06 82 PHE A C 1
ATOM 626 O O . PHE A 1 82 ? -7.002 8.015 10.477 1.00 84.06 82 PHE A O 1
ATOM 633 N N . ASN A 1 83 ? -6.393 9.565 11.972 1.00 86.81 83 ASN A N 1
ATOM 634 C CA . ASN A 1 83 ? -7.368 9.170 12.989 1.00 86.81 83 ASN A CA 1
ATOM 635 C C . ASN A 1 83 ? -8.722 9.887 12.824 1.00 86.81 83 ASN A C 1
ATOM 637 O O . ASN A 1 83 ? -9.658 9.550 13.555 1.00 86.81 83 ASN A O 1
ATOM 641 N N . ASN A 1 84 ? -8.828 10.878 11.926 1.00 89.31 84 ASN A N 1
ATOM 642 C CA . ASN A 1 84 ? -10.077 11.582 11.651 1.00 89.31 84 ASN A CA 1
ATOM 643 C C . ASN A 1 84 ? -10.995 10.693 10.785 1.00 89.31 84 ASN A C 1
ATOM 645 O O . ASN A 1 84 ? -10.607 10.341 9.668 1.00 89.31 84 ASN A O 1
ATOM 649 N N . PRO A 1 85 ? -12.209 10.350 11.250 1.00 90.88 85 PRO A N 1
ATOM 650 C CA . PRO A 1 85 ? -13.112 9.498 10.488 1.00 90.88 85 PRO A CA 1
ATOM 651 C C . PRO A 1 85 ? -13.576 10.100 9.152 1.00 90.88 85 PRO A C 1
ATOM 653 O O . PRO A 1 85 ? -13.805 9.358 8.200 1.00 90.88 85 PRO A O 1
ATOM 656 N N . GLU A 1 86 ? -13.652 11.429 9.043 1.00 90.56 86 GLU A N 1
ATOM 657 C CA . GLU A 1 86 ? -13.934 12.105 7.770 1.00 90.56 86 GLU A CA 1
ATOM 658 C C . GLU A 1 86 ? -12.807 11.864 6.767 1.00 90.56 86 GLU A C 1
ATOM 660 O O . GLU A 1 86 ? -13.064 11.551 5.609 1.00 90.56 86 GLU A O 1
ATOM 665 N N . VAL A 1 87 ? -11.550 11.920 7.227 1.00 89.06 87 VAL A N 1
ATOM 666 C CA . VAL A 1 87 ? -10.389 11.603 6.388 1.00 89.06 87 VAL A CA 1
ATOM 667 C C . VAL A 1 87 ? -10.423 10.147 5.968 1.00 89.06 87 VAL A C 1
ATOM 669 O O . VAL A 1 87 ? -10.245 9.870 4.793 1.00 89.06 87 VAL A O 1
ATOM 672 N N . GLN A 1 88 ? -10.720 9.223 6.881 1.00 90.44 88 GLN A N 1
ATOM 673 C CA . GLN A 1 88 ? -10.822 7.795 6.570 1.00 90.44 88 GLN A CA 1
ATOM 674 C C . GLN A 1 88 ? -11.902 7.492 5.524 1.00 90.44 88 GLN A C 1
ATOM 676 O O . GLN A 1 88 ? -11.699 6.611 4.694 1.00 90.44 88 GLN A O 1
ATOM 681 N N . ALA A 1 89 ? -13.014 8.232 5.529 1.00 91.00 89 ALA A N 1
ATOM 682 C CA . ALA A 1 89 ? -14.086 8.088 4.547 1.00 91.00 89 ALA A CA 1
ATOM 683 C C . ALA A 1 89 ? -13.731 8.664 3.162 1.00 91.00 89 ALA A C 1
ATOM 685 O O . ALA A 1 89 ? -14.344 8.277 2.170 1.00 91.00 89 ALA A O 1
ATOM 686 N N . MET A 1 90 ? -12.739 9.558 3.061 1.00 90.56 90 MET A N 1
ATOM 687 C CA . MET A 1 90 ? -12.32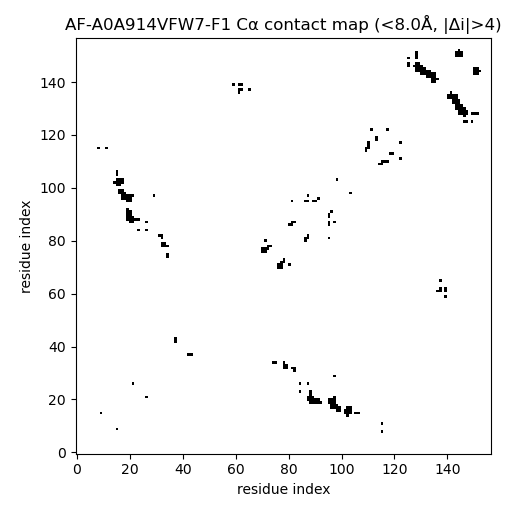5 10.124 1.775 1.00 90.56 90 MET A CA 1
ATOM 688 C C . MET A 1 90 ? -11.603 9.101 0.889 1.00 90.56 90 MET A C 1
ATOM 690 O O . MET A 1 90 ? -10.669 8.410 1.306 1.00 90.56 90 MET A O 1
ATOM 694 N N . GLU A 1 91 ? -11.956 9.086 -0.393 1.00 90.88 91 GLU A N 1
ATOM 695 C CA . GLU A 1 91 ? -11.274 8.291 -1.410 1.00 90.88 91 GLU A CA 1
ATOM 696 C C . GLU A 1 91 ? -9.977 8.980 -1.859 1.00 90.88 91 GLU A C 1
ATOM 698 O O . GLU A 1 91 ? -9.938 9.701 -2.856 1.00 90.88 91 GLU A O 1
ATOM 703 N N . ILE A 1 92 ? -8.887 8.761 -1.116 1.00 88.81 92 ILE A N 1
ATOM 704 C CA . ILE A 1 92 ? -7.542 9.2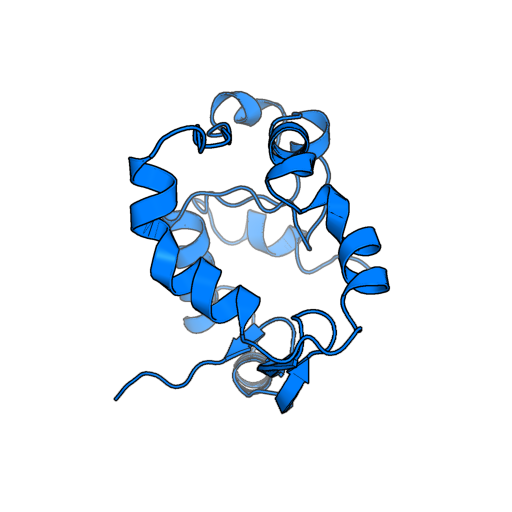55 -1.462 1.00 88.81 92 ILE A CA 1
ATOM 705 C C . ILE A 1 92 ? -6.639 8.050 -1.782 1.00 88.81 92 ILE A C 1
ATOM 707 O O . ILE A 1 92 ? -5.910 7.584 -0.900 1.00 88.81 92 ILE A O 1
ATOM 711 N N . PRO A 1 93 ? -6.644 7.528 -3.030 1.00 88.56 93 PRO A N 1
ATOM 712 C CA . PRO A 1 93 ? -5.936 6.294 -3.390 1.00 88.56 93 PRO A CA 1
ATOM 713 C C . PRO A 1 93 ? -4.434 6.311 -3.090 1.00 88.56 93 PRO A C 1
ATOM 715 O O . PRO A 1 93 ? -3.847 5.271 -2.816 1.00 88.56 93 PRO A O 1
ATOM 718 N N . ALA A 1 94 ? -3.811 7.491 -3.129 1.00 84.56 94 ALA A N 1
ATOM 719 C CA . ALA A 1 94 ? -2.375 7.641 -2.921 1.00 84.56 94 ALA A CA 1
ATOM 720 C C . ALA A 1 94 ? -1.929 7.479 -1.454 1.00 84.56 94 ALA A C 1
ATOM 722 O O . ALA A 1 94 ? -0.745 7.260 -1.216 1.00 84.56 94 ALA A O 1
ATOM 723 N N . ALA A 1 95 ? -2.831 7.629 -0.474 1.00 81.88 95 ALA A N 1
ATOM 724 C CA . ALA A 1 95 ? -2.428 7.764 0.932 1.00 81.88 95 ALA A CA 1
ATOM 725 C C . ALA A 1 95 ? -3.394 7.170 1.968 1.00 81.88 95 ALA A C 1
ATOM 727 O O . ALA A 1 95 ? -2.978 6.925 3.095 1.00 81.88 95 ALA A O 1
ATOM 728 N N . ASN A 1 96 ? -4.665 6.948 1.628 1.00 86.69 96 ASN A N 1
ATOM 729 C CA . ASN A 1 96 ? -5.717 6.632 2.598 1.00 86.69 96 ASN A CA 1
ATOM 730 C C . ASN A 1 96 ? -6.313 5.226 2.408 1.00 86.69 96 ASN A C 1
ATOM 732 O O . ASN A 1 96 ? -7.511 5.009 2.579 1.00 86.69 96 ASN A O 1
ATOM 736 N N . GLY A 1 97 ? -5.482 4.264 2.005 1.00 89.50 97 GLY A N 1
ATOM 737 C CA . GLY A 1 97 ? -5.875 2.857 1.983 1.00 89.50 97 GLY A CA 1
ATOM 738 C C . GLY A 1 97 ? -5.960 2.299 3.405 1.00 89.50 97 GLY A C 1
ATOM 739 O O . GLY A 1 97 ? -4.990 2.379 4.158 1.00 89.50 97 GLY A O 1
ATOM 740 N N . ILE A 1 98 ? -7.099 1.713 3.772 1.00 91.56 98 ILE A N 1
ATOM 741 C CA . ILE A 1 98 ? -7.349 1.144 5.101 1.00 91.56 98 ILE A CA 1
ATOM 742 C C . ILE A 1 98 ? -7.676 -0.333 4.945 1.00 91.56 98 ILE A C 1
ATOM 744 O O . ILE A 1 98 ? -8.643 -0.708 4.290 1.00 91.56 98 ILE A O 1
ATOM 748 N N . GLY A 1 99 ? -6.890 -1.203 5.568 1.00 90.88 99 GLY A N 1
ATOM 749 C CA . GLY A 1 99 ? -7.108 -2.635 5.453 1.00 90.88 99 GLY A CA 1
ATOM 750 C C . GLY A 1 99 ? -6.313 -3.450 6.450 1.00 90.88 99 GLY A C 1
ATOM 751 O O . GLY A 1 99 ? -5.523 -2.941 7.241 1.00 90.88 99 GLY A O 1
ATOM 752 N N . THR A 1 100 ? -6.534 -4.756 6.397 1.00 89.75 100 THR A N 1
ATOM 753 C CA . THR A 1 100 ? -5.757 -5.727 7.167 1.00 89.75 100 THR A CA 1
ATOM 754 C C . THR A 1 100 ? -4.534 -6.165 6.368 1.00 89.75 100 THR A C 1
ATOM 756 O O . THR A 1 100 ? -4.573 -6.209 5.138 1.00 89.75 100 THR A O 1
ATOM 759 N N . ALA A 1 101 ? -3.470 -6.585 7.059 1.00 89.12 101 ALA A N 1
ATOM 760 C CA . ALA A 1 101 ? -2.298 -7.171 6.404 1.00 89.12 101 ALA A CA 1
ATOM 761 C C . ALA A 1 101 ? -2.677 -8.360 5.499 1.00 89.12 101 ALA A C 1
ATOM 763 O O . ALA A 1 101 ? -2.172 -8.484 4.386 1.00 89.12 101 ALA A O 1
ATOM 764 N N . ARG A 1 102 ? -3.627 -9.195 5.948 1.00 89.50 102 ARG A N 1
ATOM 765 C CA . ARG A 1 102 ? -4.167 -10.309 5.158 1.00 89.50 102 ARG A CA 1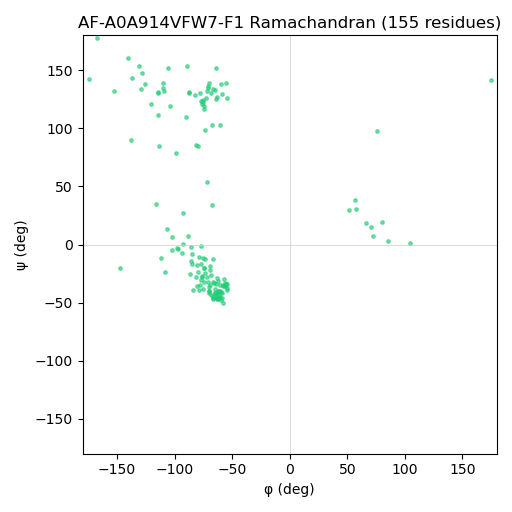
ATOM 766 C C . ARG A 1 102 ? -4.882 -9.818 3.902 1.00 89.50 102 ARG A C 1
ATOM 768 O O . ARG A 1 102 ? -4.619 -10.350 2.835 1.00 89.50 102 ARG A O 1
ATOM 775 N N . GLY A 1 103 ? -5.746 -8.810 4.021 1.00 88.88 103 GLY A N 1
ATOM 776 C CA . GLY A 1 103 ? -6.466 -8.237 2.882 1.00 88.88 103 GLY A CA 1
ATOM 777 C C . GLY A 1 103 ? -5.516 -7.691 1.819 1.00 88.88 103 GLY A C 1
ATOM 778 O O . GLY A 1 103 ? -5.660 -8.026 0.647 1.00 88.88 103 GLY A O 1
ATOM 779 N N . LEU A 1 104 ? -4.492 -6.940 2.235 1.00 90.06 104 LEU A N 1
ATOM 780 C CA . LEU A 1 104 ? -3.471 -6.429 1.320 1.00 90.06 104 LEU A CA 1
ATOM 781 C C . LEU A 1 104 ? -2.688 -7.566 0.642 1.00 90.06 104 LEU A C 1
ATOM 783 O O . LEU A 1 104 ? -2.527 -7.556 -0.575 1.00 90.06 104 LEU A O 1
ATOM 787 N N . ALA A 1 105 ? -2.250 -8.574 1.401 1.00 91.00 105 ALA A N 1
ATOM 788 C CA . ALA A 1 105 ? -1.557 -9.737 0.842 1.00 91.00 105 ALA A CA 1
ATOM 789 C C . ALA A 1 105 ? -2.431 -10.513 -0.158 1.00 91.00 105 ALA A C 1
ATOM 791 O O . ALA A 1 105 ? -1.944 -10.927 -1.207 1.00 91.00 105 ALA A O 1
ATOM 792 N N . SER A 1 106 ? -3.725 -10.669 0.136 1.00 90.38 106 SER A N 1
ATOM 793 C CA . SER A 1 106 ? -4.683 -11.305 -0.767 1.00 90.38 106 SER A CA 1
ATOM 794 C C . SER A 1 106 ? -4.833 -10.545 -2.084 1.00 90.38 106 SER A C 1
ATOM 796 O O . SER A 1 106 ? -4.869 -11.191 -3.123 1.00 90.38 106 SER A O 1
ATOM 798 N N . ILE A 1 107 ? -4.848 -9.205 -2.075 1.00 89.69 107 ILE A N 1
ATOM 799 C CA . ILE A 1 107 ? -4.878 -8.407 -3.316 1.00 89.69 107 ILE A CA 1
ATOM 800 C C . ILE A 1 107 ? -3.677 -8.752 -4.201 1.00 89.69 107 ILE A C 1
ATOM 802 O O . ILE A 1 107 ? -3.852 -9.069 -5.375 1.00 89.69 107 ILE A O 1
ATOM 806 N N . PHE A 1 108 ? -2.464 -8.746 -3.641 1.00 89.62 108 PHE A N 1
ATOM 807 C CA . PHE A 1 108 ? -1.265 -9.094 -4.407 1.00 89.62 108 PHE A CA 1
ATOM 808 C C . PHE A 1 108 ? -1.287 -10.545 -4.901 1.00 89.62 108 PHE A C 1
ATOM 810 O O . PHE A 1 108 ? -0.945 -10.791 -6.054 1.00 89.62 108 PHE A O 1
ATOM 817 N N . ALA A 1 109 ? -1.728 -11.495 -4.072 1.00 90.81 109 ALA A N 1
ATOM 818 C CA . ALA A 1 109 ? -1.870 -12.891 -4.481 1.00 90.81 109 ALA A CA 1
ATOM 819 C C . ALA A 1 109 ? -2.851 -13.036 -5.654 1.00 90.81 109 ALA A C 1
ATOM 821 O O . ALA A 1 109 ? -2.519 -13.634 -6.670 1.00 90.81 109 ALA A O 1
ATOM 822 N N . PHE A 1 110 ? -4.024 -12.406 -5.573 1.00 90.06 110 PHE A N 1
ATOM 823 C CA . PHE A 1 110 ? -5.018 -12.454 -6.643 1.00 90.06 110 PHE A CA 1
ATOM 824 C C . PHE A 1 110 ? -4.562 -11.751 -7.918 1.00 90.06 110 PHE A C 1
ATOM 826 O O . PHE A 1 110 ? -4.933 -12.191 -9.005 1.00 90.06 110 PHE A O 1
ATOM 833 N N . ALA A 1 111 ? -3.759 -10.690 -7.811 1.00 88.62 111 ALA A N 1
ATOM 834 C CA . ALA A 1 111 ? -3.148 -10.051 -8.972 1.00 88.62 111 ALA A CA 1
ATOM 835 C C . ALA A 1 111 ? -2.214 -11.027 -9.704 1.00 88.62 111 ALA A C 1
ATOM 837 O O . ALA A 1 111 ? -2.310 -11.173 -10.921 1.00 88.62 111 ALA A O 1
ATOM 838 N N . MET A 1 112 ? -1.356 -11.725 -8.954 1.00 89.00 112 MET A N 1
ATOM 839 C CA . MET A 1 112 ? -0.397 -12.691 -9.498 1.00 89.00 112 MET A CA 1
ATOM 840 C C . MET A 1 112 ? -1.077 -13.950 -10.047 1.00 89.00 112 MET A C 1
ATOM 842 O O . MET A 1 112 ? -0.652 -14.474 -11.072 1.00 89.00 112 MET A O 1
ATOM 846 N N . ASP A 1 113 ? -2.172 -14.382 -9.420 1.00 88.75 113 ASP A N 1
ATOM 847 C CA . ASP A 1 113 ? -2.996 -15.507 -9.873 1.00 88.75 113 ASP A CA 1
ATOM 848 C C . ASP A 1 113 ? -3.912 -15.141 -11.063 1.00 88.75 113 ASP A C 1
ATOM 850 O O . ASP A 1 113 ? -4.687 -15.975 -11.529 1.00 88.75 113 ASP A O 1
ATOM 854 N N . GLY A 1 114 ? -3.896 -13.885 -11.534 1.00 85.25 114 GLY A N 1
ATOM 855 C CA . GLY A 1 114 ? -4.749 -13.399 -12.629 1.00 85.25 114 GLY A CA 1
ATOM 856 C C . GLY A 1 114 ? -6.230 -13.221 -12.262 1.00 85.25 114 GLY A C 1
ATOM 857 O O . GLY A 1 114 ? -7.060 -12.904 -13.113 1.00 85.25 114 GLY A O 1
ATOM 858 N N . ARG A 1 115 ? -6.584 -13.376 -10.984 1.00 86.62 115 ARG A N 1
ATOM 859 C CA . ARG A 1 115 ? -7.962 -13.316 -10.468 1.00 86.62 115 ARG A CA 1
ATOM 860 C C . ARG A 1 115 ? -8.533 -11.901 -10.388 1.00 86.62 115 ARG A C 1
ATOM 862 O O . ARG A 1 115 ? -9.734 -11.755 -10.201 1.00 86.62 115 ARG A O 1
ATOM 869 N N . LEU A 1 116 ? -7.696 -10.873 -10.549 1.00 84.75 116 LEU A N 1
ATOM 870 C CA . LEU A 1 116 ? -8.129 -9.469 -10.640 1.00 84.75 116 LEU A CA 1
ATOM 871 C C . LEU A 1 116 ? -8.471 -9.021 -12.072 1.00 84.75 116 LEU A C 1
ATOM 873 O O . LEU A 1 116 ? -8.669 -7.832 -12.302 1.00 84.75 116 LEU A O 1
ATOM 877 N N . GLY A 1 117 ? -8.497 -9.932 -13.051 1.00 86.19 117 GLY A N 1
ATOM 878 C CA . GLY A 1 117 ? -8.789 -9.582 -14.448 1.00 86.19 117 GLY A CA 1
ATOM 879 C C . GLY A 1 117 ? -7.674 -8.792 -15.145 1.00 86.19 117 GLY A C 1
ATOM 880 O O . GLY A 1 117 ? -7.894 -8.215 -16.208 1.00 86.19 117 GLY A O 1
ATOM 881 N N . ILE A 1 118 ? -6.471 -8.766 -14.565 1.00 87.12 118 ILE A N 1
ATOM 882 C CA . ILE A 1 118 ? -5.274 -8.205 -15.195 1.00 87.12 118 ILE A CA 1
ATOM 883 C C . ILE A 1 118 ? -4.799 -9.210 -16.246 1.00 87.12 118 ILE A C 1
ATOM 885 O O . ILE A 1 118 ? -4.540 -10.370 -15.922 1.00 87.12 118 ILE A O 1
ATOM 889 N N . SER A 1 119 ? -4.693 -8.787 -17.509 1.00 91.25 119 SER A N 1
ATOM 890 C CA . SER A 1 119 ? -4.218 -9.682 -18.566 1.00 91.25 119 SER A CA 1
ATOM 891 C C . SER A 1 119 ? -2.758 -10.097 -18.321 1.00 91.25 119 SER A C 1
ATOM 893 O O . SER A 1 119 ? -1.988 -9.320 -17.745 1.00 91.25 119 SER A O 1
ATOM 895 N N . PRO A 1 120 ? -2.325 -11.279 -18.797 1.00 91.56 120 PRO A N 1
ATOM 896 C CA . PRO A 1 120 ? -0.931 -11.701 -18.660 1.00 91.56 120 PRO A CA 1
ATOM 897 C C . PRO A 1 120 ? 0.072 -10.703 -19.260 1.00 91.56 120 PRO A C 1
ATOM 899 O O . PRO A 1 120 ? 1.167 -10.543 -18.727 1.00 91.56 120 PRO A O 1
ATOM 902 N N . ASP A 1 121 ? -0.299 -10.011 -20.342 1.00 93.50 121 ASP A N 1
ATOM 903 C CA . ASP A 1 121 ? 0.526 -8.964 -20.958 1.00 93.50 121 ASP A CA 1
ATOM 904 C C . ASP A 1 121 ? 0.687 -7.744 -20.053 1.00 93.50 121 ASP A C 1
ATOM 906 O O . ASP A 1 121 ? 1.804 -7.266 -19.853 1.00 93.50 121 ASP A O 1
ATOM 910 N N . VAL A 1 122 ? -0.409 -7.270 -19.453 1.00 92.38 122 VAL A N 1
ATOM 911 C CA . VAL A 1 122 ? -0.363 -6.144 -18.514 1.00 92.38 122 VAL A CA 1
ATOM 912 C C . VAL A 1 122 ? 0.429 -6.534 -17.272 1.00 92.38 122 VAL A C 1
ATOM 914 O O . VAL A 1 122 ? 1.263 -5.753 -16.825 1.00 92.38 122 VAL A O 1
ATOM 917 N N . LEU A 1 123 ? 0.241 -7.751 -16.753 1.00 92.25 123 LEU A N 1
ATOM 918 C CA . LEU A 1 123 ? 0.998 -8.239 -15.602 1.00 92.25 123 LEU A CA 1
ATOM 919 C C . LEU A 1 123 ? 2.504 -8.291 -15.899 1.00 92.25 123 LEU A C 1
ATOM 921 O O . LEU A 1 123 ? 3.299 -7.842 -15.078 1.00 92.25 123 LEU A O 1
ATOM 925 N N . ARG A 1 124 ? 2.911 -8.769 -17.084 1.00 92.06 124 ARG A N 1
ATOM 926 C CA . ARG A 1 124 ? 4.317 -8.725 -17.527 1.00 92.06 124 ARG A CA 1
ATOM 927 C C . ARG A 1 124 ? 4.853 -7.300 -17.636 1.00 92.06 124 ARG A C 1
ATOM 929 O O . ARG A 1 124 ? 5.991 -7.056 -17.258 1.00 92.06 124 ARG A O 1
ATOM 936 N N . MET A 1 125 ? 4.048 -6.364 -18.130 1.00 92.50 125 MET A N 1
ATOM 937 C CA . MET A 1 125 ? 4.450 -4.964 -18.266 1.00 92.50 125 MET A CA 1
ATOM 938 C C . MET A 1 125 ? 4.667 -4.289 -16.902 1.00 92.50 125 MET A C 1
ATOM 940 O O . MET A 1 125 ? 5.693 -3.647 -16.698 1.00 92.50 125 MET A O 1
ATOM 944 N N . ILE A 1 126 ? 3.740 -4.455 -15.952 1.00 92.19 126 ILE A N 1
ATOM 945 C CA . ILE A 1 126 ? 3.802 -3.771 -14.645 1.00 92.19 126 ILE A CA 1
ATOM 946 C C . ILE A 1 126 ? 4.780 -4.417 -13.654 1.00 92.19 126 ILE A C 1
ATOM 948 O O . ILE A 1 126 ? 5.050 -3.841 -12.605 1.00 92.19 126 ILE A O 1
ATOM 952 N N . THR A 1 127 ? 5.297 -5.611 -13.958 1.00 91.31 127 THR A N 1
ATOM 953 C CA . THR A 1 127 ? 6.273 -6.338 -13.122 1.00 91.31 127 THR A CA 1
ATOM 954 C C . THR A 1 127 ? 7.726 -6.060 -13.516 1.00 91.31 127 THR A C 1
ATOM 956 O O . THR A 1 127 ? 8.645 -6.570 -12.873 1.00 91.31 127 THR A O 1
ATOM 959 N N . VAL A 1 128 ? 7.946 -5.219 -14.529 1.00 91.81 128 VAL A N 1
ATOM 960 C CA . VAL A 1 128 ? 9.267 -4.751 -14.954 1.00 91.81 128 VAL A CA 1
ATOM 961 C C . VAL A 1 128 ? 9.417 -3.271 -14.575 1.00 91.81 128 VAL A C 1
ATOM 963 O O . VAL A 1 128 ? 8.507 -2.484 -14.843 1.00 91.81 128 VAL A O 1
ATOM 966 N N . PRO A 1 129 ? 10.540 -2.859 -13.955 1.00 92.38 129 PRO A N 1
ATOM 967 C CA . PRO A 1 129 ? 10.785 -1.450 -13.667 1.00 92.38 129 PRO A CA 1
ATOM 968 C C . PRO A 1 129 ? 10.927 -0.639 -14.963 1.00 92.38 129 PRO A C 1
ATOM 970 O O . PRO A 1 129 ? 11.681 -1.017 -15.859 1.00 92.38 129 PRO A O 1
ATOM 973 N N . GLU A 1 130 ? 10.245 0.503 -15.024 1.00 92.31 130 GLU A N 1
ATOM 974 C CA . GLU A 1 130 ? 10.368 1.490 -16.106 1.00 92.31 130 GLU A CA 1
ATOM 975 C C . GLU A 1 130 ? 11.628 2.346 -15.918 1.00 92.31 130 GLU A C 1
ATOM 977 O O . GLU A 1 130 ? 12.359 2.630 -16.863 1.00 92.31 130 GLU A O 1
ATOM 982 N N . MET A 1 131 ? 11.918 2.703 -14.667 1.00 89.00 131 MET A N 1
ATOM 983 C CA . MET A 1 131 ? 13.095 3.454 -14.255 1.00 89.00 131 MET A CA 1
ATOM 984 C C . MET A 1 131 ? 13.979 2.574 -13.375 1.00 89.00 131 MET A C 1
ATOM 986 O O . MET A 1 131 ? 13.508 1.964 -12.413 1.00 89.00 131 MET A O 1
ATOM 990 N N . GLN A 1 132 ? 15.272 2.515 -13.691 1.00 90.44 132 GLN A N 1
ATOM 991 C CA . GLN A 1 132 ? 16.262 1.742 -12.942 1.00 90.44 132 GLN A CA 1
ATOM 992 C C . GLN A 1 132 ? 17.461 2.611 -12.590 1.00 90.44 132 GLN A C 1
ATOM 994 O O . GLN A 1 132 ? 17.980 3.331 -13.440 1.00 90.44 132 GLN A O 1
ATOM 999 N N . GLY A 1 133 ? 17.911 2.535 -11.338 1.00 86.38 133 GLY A N 1
ATOM 1000 C CA . GLY A 1 133 ? 19.079 3.290 -10.885 1.00 86.38 133 GLY A CA 1
ATOM 1001 C C . GLY A 1 133 ? 18.878 4.810 -10.873 1.00 86.38 133 GLY A C 1
ATOM 1002 O O . GLY A 1 133 ? 19.859 5.551 -10.838 1.00 86.38 133 GLY A O 1
ATOM 1003 N N . VAL A 1 134 ? 17.629 5.287 -10.899 1.00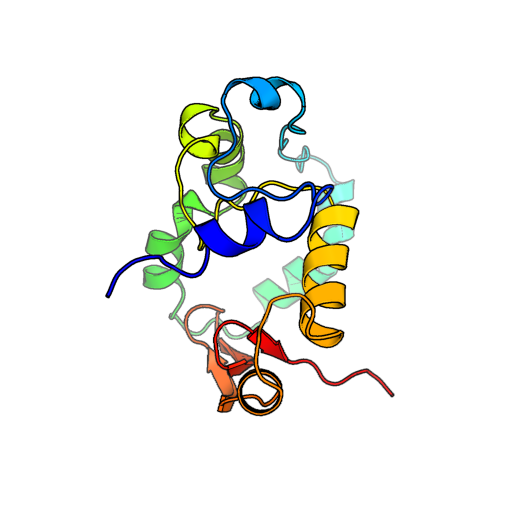 84.25 134 VAL A N 1
ATOM 1004 C CA . VAL A 1 134 ? 17.320 6.720 -10.934 1.00 84.25 134 VAL A CA 1
ATOM 1005 C C . VAL A 1 134 ? 17.261 7.262 -9.510 1.00 84.25 134 VAL A C 1
ATOM 1007 O O . VAL A 1 134 ? 16.615 6.685 -8.632 1.00 84.25 134 VAL A O 1
ATOM 1010 N N . SER A 1 135 ? 17.958 8.375 -9.289 1.00 81.69 135 SER A N 1
ATOM 1011 C CA . SER A 1 135 ? 17.908 9.127 -8.037 1.00 81.69 135 SER A CA 1
ATOM 1012 C C . SER A 1 135 ? 16.589 9.889 -7.950 1.00 81.69 135 SER A C 1
ATOM 1014 O O . SER A 1 135 ? 16.311 10.754 -8.782 1.00 81.69 135 SER A O 1
ATOM 1016 N N . ASP A 1 136 ? 15.767 9.559 -6.955 1.00 73.25 136 ASP A N 1
ATOM 1017 C CA . ASP A 1 136 ? 14.501 10.243 -6.718 1.00 73.25 136 ASP A CA 1
ATOM 1018 C C . ASP A 1 136 ? 14.714 11.425 -5.759 1.00 73.25 136 ASP A C 1
ATOM 1020 O O . ASP A 1 136 ? 14.952 11.267 -4.556 1.00 73.25 136 ASP A O 1
ATOM 1024 N N . MET A 1 137 ? 14.591 12.631 -6.320 1.00 69.75 137 MET A N 1
ATOM 1025 C CA . MET A 1 137 ? 14.735 13.907 -5.620 1.00 69.75 137 MET A CA 1
ATOM 1026 C C . MET A 1 137 ? 13.756 14.062 -4.444 1.00 69.75 137 MET A C 1
ATOM 1028 O O . MET A 1 137 ? 14.127 14.628 -3.415 1.00 69.75 137 MET A O 1
ATOM 1032 N N . PHE A 1 138 ? 12.530 13.541 -4.552 1.00 66.94 138 PHE A N 1
ATOM 1033 C CA . PHE A 1 138 ? 11.535 13.617 -3.478 1.00 66.94 138 PHE A CA 1
ATOM 1034 C C . PHE A 1 138 ? 11.886 12.705 -2.306 1.00 66.94 138 PHE A C 1
ATOM 1036 O O . PHE A 1 138 ? 11.570 13.023 -1.161 1.00 66.94 138 PHE A O 1
ATOM 1043 N N . THR A 1 139 ? 12.600 11.613 -2.572 1.00 65.44 139 THR A N 1
ATOM 1044 C CA . THR A 1 139 ? 13.112 10.694 -1.544 1.00 65.44 139 THR A CA 1
ATOM 1045 C C . THR A 1 139 ? 14.531 11.037 -1.085 1.00 65.44 139 THR A C 1
ATOM 1047 O O . THR A 1 139 ? 15.273 10.158 -0.661 1.00 65.44 139 THR A O 1
ATOM 1050 N N . ALA A 1 140 ? 14.929 12.312 -1.173 1.00 65.19 140 ALA A N 1
ATOM 1051 C CA . ALA A 1 140 ? 16.261 12.785 -0.787 1.00 65.19 140 ALA A CA 1
ATOM 1052 C C . ALA A 1 140 ? 17.406 12.053 -1.519 1.00 65.19 140 ALA A C 1
ATOM 1054 O O . ALA A 1 140 ? 18.458 11.767 -0.948 1.00 65.19 140 ALA A O 1
ATOM 1055 N N . GLY A 1 141 ? 17.194 11.749 -2.801 1.00 66.81 141 GLY A N 1
ATOM 1056 C CA . GLY A 1 141 ? 18.197 11.149 -3.674 1.00 66.81 141 GLY A CA 1
ATOM 1057 C C . GLY A 1 141 ? 18.360 9.640 -3.511 1.00 66.81 141 GLY A C 1
ATOM 1058 O O . GLY A 1 141 ? 19.395 9.096 -3.902 1.00 66.81 141 GLY A O 1
ATOM 1059 N N . TRP A 1 142 ? 17.374 8.940 -2.933 1.00 73.50 142 TRP A N 1
ATOM 1060 C CA . TRP A 1 142 ? 17.414 7.481 -2.911 1.00 73.50 142 TRP A CA 1
ATOM 1061 C C . TRP A 1 142 ? 17.365 6.951 -4.339 1.00 73.50 142 TRP A C 1
ATOM 1063 O O . TRP A 1 142 ? 16.478 7.277 -5.130 1.00 73.50 142 TRP A O 1
ATOM 1073 N N . VAL A 1 143 ? 18.333 6.098 -4.654 1.00 81.75 143 VAL A N 1
ATOM 1074 C CA . VAL A 1 143 ? 18.357 5.376 -5.918 1.00 81.75 143 VAL A CA 1
ATOM 1075 C C . VAL A 1 143 ? 17.310 4.278 -5.840 1.00 81.75 143 VAL A C 1
ATOM 1077 O O . VAL A 1 143 ? 17.375 3.406 -4.970 1.00 81.75 143 VAL A O 1
ATOM 1080 N N . SER A 1 144 ? 16.326 4.331 -6.730 1.00 83.19 144 SER A N 1
ATOM 1081 C CA . SER A 1 144 ? 15.227 3.374 -6.737 1.00 83.19 144 SER A CA 1
ATOM 1082 C C . SER A 1 144 ? 14.983 2.798 -8.124 1.00 83.19 144 SER A C 1
ATOM 1084 O O . SER A 1 144 ? 15.298 3.404 -9.148 1.00 83.19 144 SER A O 1
ATOM 1086 N N . ASN A 1 145 ? 14.432 1.587 -8.127 1.00 90.31 145 ASN A N 1
ATOM 1087 C CA . ASN A 1 145 ? 13.876 0.966 -9.315 1.00 90.31 145 ASN A CA 1
ATOM 1088 C C . ASN A 1 145 ? 12.355 1.068 -9.191 1.00 90.31 145 ASN A C 1
ATOM 1090 O O . ASN A 1 145 ? 11.787 0.565 -8.216 1.00 90.31 145 ASN A O 1
ATOM 1094 N N . THR A 1 146 ? 11.696 1.746 -10.122 1.00 90.31 146 THR A N 1
ATOM 1095 C CA . THR A 1 146 ? 10.262 2.060 -10.051 1.00 90.31 146 THR A CA 1
ATOM 1096 C C . THR A 1 146 ? 9.598 1.918 -11.415 1.00 90.31 146 THR A C 1
ATOM 1098 O O . THR A 1 146 ? 10.256 1.902 -12.451 1.00 90.31 146 THR A O 1
ATOM 1101 N N . GLY A 1 147 ? 8.278 1.771 -11.426 1.00 90.94 147 GLY A N 1
ATOM 1102 C CA . GLY A 1 147 ? 7.487 1.704 -12.653 1.00 90.94 147 GLY A CA 1
ATOM 1103 C C . GLY A 1 147 ? 6.033 1.405 -12.334 1.00 90.94 147 GLY A C 1
ATOM 1104 O O . GLY A 1 147 ? 5.757 0.649 -11.405 1.00 90.94 147 GLY A O 1
ATOM 1105 N N . TRP A 1 148 ? 5.106 2.026 -13.063 1.00 91.69 148 TRP A N 1
ATOM 1106 C CA . TRP A 1 148 ? 3.662 1.750 -12.962 1.00 91.69 148 TRP A CA 1
ATOM 1107 C C . TRP A 1 148 ? 3.073 1.805 -11.536 1.00 91.69 148 TRP A C 1
ATOM 1109 O O . TRP A 1 148 ? 2.108 1.110 -11.230 1.00 91.69 148 TRP A O 1
A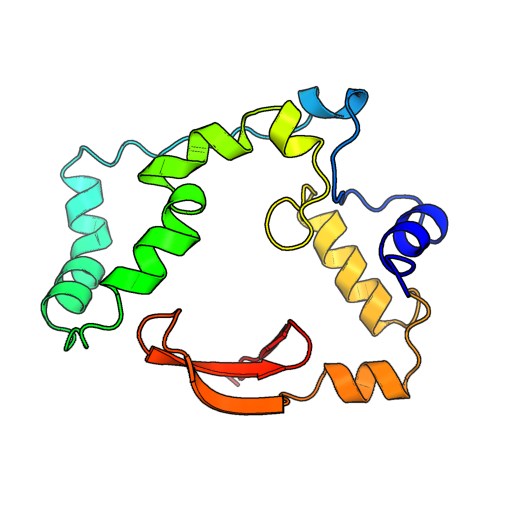TOM 1119 N N . GLY A 1 149 ? 3.650 2.623 -10.648 1.00 88.81 149 GLY A N 1
ATOM 1120 C CA . GLY A 1 149 ? 3.226 2.735 -9.244 1.00 88.81 149 GLY A CA 1
ATOM 1121 C C . GLY A 1 149 ? 3.842 1.704 -8.288 1.00 88.81 149 GLY A C 1
ATOM 1122 O O . GLY A 1 149 ? 3.538 1.727 -7.097 1.00 88.81 149 GLY A O 1
ATOM 1123 N N . PHE A 1 150 ? 4.740 0.840 -8.767 1.00 90.94 150 PHE A N 1
ATOM 1124 C CA . PHE A 1 150 ? 5.464 -0.139 -7.960 1.00 90.94 150 PHE A CA 1
ATOM 1125 C C . PHE A 1 150 ? 6.923 0.265 -7.745 1.00 90.94 150 PHE A C 1
ATOM 1127 O O . PHE A 1 150 ? 7.550 0.934 -8.572 1.00 90.94 150 PHE A O 1
ATOM 1134 N N . ARG A 1 151 ? 7.476 -0.181 -6.614 1.00 89.31 151 ARG A N 1
ATOM 1135 C CA . ARG A 1 151 ? 8.906 -0.120 -6.306 1.00 89.31 151 ARG A CA 1
ATOM 1136 C C . ARG A 1 151 ? 9.474 -1.533 -6.330 1.00 89.31 151 ARG A C 1
ATOM 1138 O O . ARG A 1 151 ? 8.902 -2.443 -5.737 1.00 89.31 151 ARG A O 1
ATOM 1145 N N . PHE A 1 152 ? 10.623 -1.685 -6.969 1.00 90.19 152 PHE A N 1
ATOM 1146 C CA . PHE A 1 152 ? 11.291 -2.960 -7.170 1.00 90.19 152 PHE A CA 1
ATOM 1147 C C . PHE A 1 152 ? 12.552 -3.025 -6.320 1.00 90.19 152 PHE A C 1
ATOM 1149 O O . PHE A 1 152 ? 13.316 -2.063 -6.226 1.00 90.19 152 PHE A O 1
ATOM 1156 N N . THR A 1 153 ? 12.792 -4.181 -5.717 1.00 86.56 153 THR A N 1
ATOM 1157 C CA . THR A 1 153 ? 14.012 -4.462 -4.964 1.00 86.56 153 THR A CA 1
ATOM 1158 C C . THR A 1 153 ? 14.621 -5.760 -5.463 1.00 86.56 153 THR A C 1
ATOM 1160 O O . THR A 1 153 ? 13.922 -6.677 -5.897 1.00 86.56 153 THR A O 1
ATOM 1163 N N . LYS A 1 154 ? 15.952 -5.843 -5.420 1.00 80.50 154 LYS A N 1
ATOM 1164 C CA . LYS A 1 154 ? 16.633 -7.109 -5.665 1.00 80.50 154 LYS A CA 1
ATOM 1165 C C . LYS A 1 154 ? 16.449 -7.974 -4.422 1.00 80.50 154 LYS A C 1
ATOM 1167 O O . LYS A 1 154 ? 16.782 -7.544 -3.319 1.00 80.50 154 LYS A O 1
ATOM 1172 N N . ASN A 1 155 ? 15.911 -9.176 -4.598 1.00 77.94 155 ASN A N 1
ATOM 1173 C CA . ASN A 1 155 ? 15.907 -10.167 -3.528 1.00 77.94 155 ASN A CA 1
ATOM 1174 C C . ASN A 1 155 ? 17.377 -10.434 -3.136 1.00 77.94 155 ASN A C 1
ATOM 1176 O O . ASN A 1 155 ? 18.166 -10.657 -4.055 1.00 77.94 155 ASN A O 1
ATOM 1180 N N . PRO A 1 156 ? 17.767 -10.378 -1.848 1.00 69.06 156 PRO A N 1
ATOM 1181 C CA . PRO A 1 156 ? 19.157 -10.540 -1.394 1.00 69.06 156 PRO A CA 1
ATOM 1182 C C . PRO A 1 156 ? 19.750 -11.957 -1.579 1.00 69.06 156 PRO A C 1
ATOM 1184 O O . PRO A 1 156 ? 20.546 -12.400 -0.759 1.00 69.06 156 PRO A O 1
ATOM 1187 N N . ARG A 1 157 ? 19.367 -12.672 -2.641 1.00 46.75 157 ARG A N 1
ATOM 1188 C CA . ARG A 1 157 ? 19.958 -13.951 -3.042 1.00 46.75 157 ARG A CA 1
ATOM 1189 C C . ARG A 1 157 ? 21.278 -13.747 -3.772 1.00 46.75 157 ARG A C 1
ATOM 1191 O O . ARG A 1 157 ? 21.335 -12.840 -4.638 1.00 46.75 157 ARG A O 1
#

Radius of gyration: 19.23 Å; Cα contacts (8 Å, |Δi|>4): 142; chains: 1; bounding box: 47×38×48 Å

Organism: NCBI:txid2011161

Secondary structure (DSSP, 8-state):
---HHHHHHHHHSTT--EEES--GGGGGGPPPP------SHHHHHHTHHHHHHHHHS---S-HHHHHHHTGGGSHHHHTTTTT-HHHHHS--TTT-EEE-HHHHHHHHHHHHTTTT---HHHHHHHTS-SEEEEEEGGGTTEEEEEETTEEE-----

Foldseek 3Di:
DDDPQQVLVVPLDPPQFKDQADDPVCLVVADAFDDDPCPDPVNCVVCVVVVVCVVPPPQDPLCPVLCVVCVCVDCVNPSVVLNDSVSLRHRDVVRNMGGDPVSVVVVVVCVVVCSSVQDPVNSVVQVAFPDAQFQDSSVSGDGWGHDPHDTDDDDPD

Solvent-accessible surface area (backbone atoms only — not comparable to full-atom values): 9760 Å² total; per-residue (Å²): 142,76,80,66,73,70,64,58,59,63,77,76,44,88,85,61,45,60,32,59,25,43,57,80,88,52,57,89,76,58,84,73,68,71,84,75,87,66,89,44,73,69,54,54,62,77,42,40,69,59,53,51,49,66,70,71,47,87,78,70,91,53,54,74,68,43,50,64,78,46,39,68,73,35,68,93,68,15,40,66,52,71,59,33,66,70,54,37,41,37,75,37,81,92,77,38,67,50,64,43,74,65,23,53,52,48,53,55,50,32,52,75,70,40,72,68,74,54,50,74,67,57,51,58,55,58,74,43,67,75,40,70,76,43,62,35,58,80,65,77,51,45,68,41,29,30,26,91,92,43,78,60,77,82,73,97,119

pLDDT: mean 74.38, std 17.5, range [25.02, 93.5]

Sequence (157 aa):
MKLFVVIQLADSISGISFYIGLPIELQGKVARSKLANQNGIGAALSNFSTILRDAFSPRVNYEALSRQQIAWLTPTNGVNLFNNPEVQAMEIPAANGIGTARGLASIFAFAMDGRLGISPDVLRMITVPEMQGVSDMFTAGWVSNTGWGFRFTKNPR